Protein AF-A0A3C0YDJ5-F1 (afdb_monomer_lite)

Secondary structure (DSSP, 8-state):
-HHHHHHHHHHHHHHHHHHHHHHHHHHHHHHHHHHTS-HHHHHHHHHHHHHHHHHHHHHGGG--HHHHHHHHHHHHHHHHHHHTT-HHHHHHHHHHHHHHHHHHTTTSHHHHHHHHHHHHTT--

pLDDT: mean 85.88, std 13.9, range [39.19, 97.0]

Radius of gyration: 16.04 Å; chains: 1; bounding box: 34×30×57 Å

Foldseek 3Di:
DPPVVVVVVVVVVVVLVVVLVVLLVVLVVLVVVLVPDDPVLNVLLLVLLVVVLVVCVVVCPPPALVRLLVVLVVLQVVLVVCCVVDVSSSSSSNLNSLLSNLVSVCVDVSSVVSNVCSVVVPDD

Sequence (124 aa):
MGLWNSFVGAVTSANESAHADRLEKEFDDSTNKLFALDRTMIYEVIRLFLDKKQDILTESKNWSQDGKISVANVLRTKARQTFDLNMVEGYALWMTSAWLENGARSSNPKCYRMWKDLDETVSP

Structure (mmCIF, N/CA/C/O backbone):
data_AF-A0A3C0YDJ5-F1
#
_entry.id   AF-A0A3C0YDJ5-F1
#
loop_
_atom_site.group_PDB
_atom_site.id
_atom_site.type_symbol
_atom_site.label_atom_id
_atom_site.label_alt_id
_atom_site.label_comp_id
_atom_site.label_asym_id
_atom_site.label_entity_id
_atom_site.label_seq_id
_atom_site.pdbx_PDB_ins_code
_atom_site.Cartn_x
_atom_site.Cartn_y
_atom_site.Cartn_z
_atom_site.occupancy
_atom_site.B_iso_or_equiv
_atom_site.auth_seq_id
_atom_site.auth_comp_id
_atom_site.auth_asym_id
_atom_site.auth_atom_id
_atom_site.pdbx_PDB_model_num
ATOM 1 N N . MET A 1 1 ? -9.862 0.941 40.427 1.00 50.84 1 MET A N 1
ATOM 2 C CA . MET A 1 1 ? -9.935 0.500 39.013 1.00 50.84 1 MET A CA 1
ATOM 3 C C . MET A 1 1 ? -9.207 1.435 38.020 1.00 50.84 1 MET A C 1
ATOM 5 O O . MET A 1 1 ? -9.346 1.230 36.827 1.00 50.84 1 MET A O 1
ATOM 9 N N . GLY A 1 2 ? -8.399 2.425 38.450 1.00 52.25 2 GLY A N 1
ATOM 10 C CA . GLY A 1 2 ? -7.790 3.413 37.528 1.00 52.25 2 GLY A CA 1
ATOM 11 C C . GLY A 1 2 ? -6.391 3.086 36.978 1.00 52.25 2 GLY A C 1
ATOM 12 O O . GLY A 1 2 ? -6.047 3.525 35.887 1.00 52.25 2 GLY A O 1
ATOM 13 N N . LEU A 1 3 ? -5.585 2.292 37.692 1.00 54.28 3 LEU A N 1
ATOM 14 C CA . LEU A 1 3 ? -4.189 2.020 37.308 1.00 54.28 3 LEU A CA 1
ATOM 15 C C . LEU A 1 3 ? -4.064 1.017 36.152 1.00 54.28 3 LEU A C 1
ATOM 17 O O . LEU A 1 3 ? -3.250 1.212 35.255 1.00 54.28 3 LEU A O 1
ATOM 21 N N . TRP A 1 4 ? -4.914 -0.013 36.132 1.00 47.81 4 TRP A N 1
ATOM 22 C CA . TRP A 1 4 ? -4.939 -1.007 35.054 1.00 47.81 4 TRP A CA 1
ATOM 23 C C . TRP A 1 4 ? -5.403 -0.415 33.718 1.00 47.81 4 TRP A C 1
ATOM 25 O O . TRP A 1 4 ? -4.784 -0.684 32.695 1.00 47.81 4 TRP A O 1
ATOM 35 N N . ASN A 1 5 ? -6.411 0.465 33.724 1.00 49.78 5 ASN A N 1
ATOM 36 C CA . ASN A 1 5 ? -6.865 1.142 32.503 1.00 49.78 5 ASN A CA 1
ATOM 37 C C . ASN A 1 5 ? -5.807 2.109 31.944 1.00 49.78 5 ASN A C 1
ATOM 39 O O . ASN A 1 5 ? -5.654 2.208 30.731 1.00 49.78 5 ASN A O 1
ATOM 43 N N . SER A 1 6 ? -5.044 2.776 32.817 1.00 57.19 6 SER A N 1
ATOM 44 C CA . SER A 1 6 ? -3.942 3.661 32.414 1.00 57.19 6 SER A CA 1
ATOM 45 C C . SER A 1 6 ? -2.759 2.884 31.820 1.00 57.19 6 SER A C 1
ATOM 47 O O . SER A 1 6 ? -2.238 3.248 30.770 1.00 57.19 6 SER A O 1
ATOM 49 N N . PHE A 1 7 ? -2.380 1.755 32.430 1.00 53.56 7 PHE A N 1
ATOM 50 C CA . PHE A 1 7 ? -1.302 0.901 31.924 1.00 53.56 7 PHE A CA 1
ATOM 51 C C . PHE A 1 7 ? -1.652 0.252 30.578 1.00 53.56 7 PHE A C 1
ATOM 53 O O . PHE A 1 7 ? -0.849 0.288 29.650 1.00 53.56 7 PHE A O 1
ATOM 60 N N . VAL A 1 8 ? -2.867 -0.285 30.432 1.00 57.03 8 VAL A N 1
ATOM 61 C CA . VAL A 1 8 ? -3.332 -0.867 29.162 1.00 57.03 8 VAL A CA 1
ATOM 62 C C . VAL A 1 8 ? -3.415 0.202 28.066 1.00 57.03 8 VAL A C 1
ATOM 64 O O . VAL A 1 8 ? -2.996 -0.057 26.939 1.00 57.03 8 VAL A O 1
ATOM 67 N N . GLY A 1 9 ? -3.860 1.421 28.391 1.00 51.47 9 GLY A N 1
ATOM 68 C CA . GLY A 1 9 ? -3.836 2.565 27.468 1.00 51.47 9 GLY A CA 1
ATOM 69 C C . GLY A 1 9 ? -2.419 2.995 27.054 1.00 51.47 9 GLY A C 1
ATOM 70 O O . GLY A 1 9 ? -2.165 3.317 25.894 1.00 51.47 9 GLY A O 1
ATOM 71 N N . ALA A 1 10 ? -1.456 2.945 27.975 1.00 55.53 10 ALA A N 1
ATOM 72 C CA . ALA A 1 10 ? -0.061 3.273 27.684 1.00 55.53 10 ALA A CA 1
ATOM 73 C C . ALA A 1 10 ? 0.624 2.202 26.814 1.00 55.53 10 ALA A C 1
ATOM 75 O O . ALA A 1 10 ? 1.356 2.526 25.884 1.00 55.53 10 ALA A O 1
ATOM 76 N N . VAL A 1 11 ? 0.359 0.917 27.072 1.00 57.16 11 VAL A N 1
ATOM 77 C CA . VAL A 1 11 ? 0.918 -0.195 26.284 1.00 57.16 11 VAL A CA 1
ATOM 78 C C . VAL A 1 11 ? 0.337 -0.226 24.869 1.00 57.16 11 VAL A C 1
ATOM 80 O O . VAL A 1 11 ? 1.072 -0.440 23.907 1.00 57.16 11 VAL A O 1
ATOM 83 N N . THR A 1 12 ? -0.967 0.020 24.722 1.00 63.72 12 THR A N 1
ATOM 84 C CA . THR A 1 12 ? -1.627 0.086 23.406 1.00 63.72 12 THR A CA 1
ATOM 85 C C . THR A 1 12 ? -1.111 1.254 22.571 1.00 63.72 12 THR A C 1
ATOM 87 O O . THR A 1 12 ? -0.704 1.038 21.433 1.00 63.72 12 THR A O 1
ATOM 90 N N . SER A 1 13 ? -1.002 2.451 23.151 1.00 62.22 13 SER A N 1
ATOM 91 C CA . SER A 1 13 ? -0.448 3.620 22.450 1.00 62.22 13 SER A CA 1
ATOM 92 C C . SER A 1 13 ? 1.036 3.468 22.084 1.00 62.22 13 SER A C 1
ATOM 94 O O . SER A 1 13 ? 1.431 3.811 20.969 1.00 62.22 13 SER A O 1
ATOM 96 N N . ALA A 1 14 ? 1.863 2.888 22.961 1.00 67.56 14 ALA A N 1
ATOM 97 C CA . ALA A 1 14 ? 3.262 2.589 22.646 1.00 67.56 14 ALA A CA 1
ATOM 98 C C . ALA A 1 14 ? 3.398 1.564 21.505 1.00 67.56 14 ALA A C 1
ATOM 100 O O . ALA A 1 14 ? 4.242 1.723 20.622 1.00 67.56 14 ALA A O 1
ATOM 101 N N . ASN A 1 15 ? 2.546 0.535 21.490 1.00 75.44 15 ASN A N 1
ATOM 102 C CA . ASN A 1 15 ? 2.538 -0.477 20.436 1.00 75.44 15 ASN A CA 1
ATOM 103 C C . ASN A 1 15 ? 2.072 0.094 19.086 1.00 75.44 15 ASN A C 1
ATOM 105 O O . ASN A 1 15 ? 2.653 -0.215 18.047 1.00 75.44 15 ASN A O 1
ATOM 109 N N . GLU A 1 16 ? 1.064 0.967 19.090 1.00 72.50 16 GLU A N 1
ATOM 110 C CA . GLU A 1 16 ? 0.613 1.676 17.889 1.00 72.50 16 GLU A CA 1
ATOM 111 C C . GLU A 1 16 ? 1.685 2.624 17.340 1.00 72.50 16 GLU A C 1
ATOM 113 O O . GLU A 1 16 ? 1.889 2.671 16.126 1.00 72.50 16 GLU A O 1
ATOM 118 N N . SER A 1 17 ? 2.414 3.328 18.212 1.00 77.88 17 SER A N 1
ATOM 119 C CA . SER A 1 17 ? 3.538 4.180 17.805 1.00 77.88 17 SER A CA 1
ATOM 120 C C . SER A 1 17 ? 4.665 3.363 17.173 1.00 77.88 17 SER A C 1
ATOM 122 O O . SER A 1 17 ? 5.095 3.674 16.066 1.00 77.88 17 SER A O 1
ATOM 1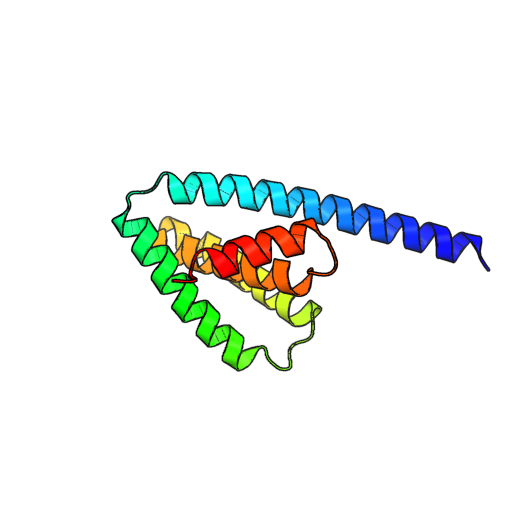24 N N . ALA A 1 18 ? 5.096 2.278 17.821 1.00 83.25 18 ALA A N 1
ATOM 125 C CA . ALA A 1 18 ? 6.145 1.409 17.287 1.00 83.25 18 ALA A CA 1
ATOM 126 C C . ALA A 1 18 ? 5.734 0.743 15.961 1.00 83.25 18 ALA A C 1
ATOM 128 O O . ALA A 1 18 ? 6.566 0.498 15.085 1.00 83.25 18 ALA A O 1
ATOM 129 N N . HIS A 1 19 ? 4.445 0.438 15.786 1.00 84.12 19 HIS A N 1
ATOM 130 C CA . HIS A 1 19 ? 3.924 -0.049 14.510 1.00 84.12 19 HIS A CA 1
ATOM 131 C C . HIS A 1 19 ? 3.985 1.023 13.422 1.00 84.12 19 HIS A C 1
ATOM 133 O O . HIS A 1 19 ? 4.463 0.738 12.326 1.00 84.12 19 HIS A O 1
ATOM 139 N N . ALA A 1 20 ? 3.565 2.249 13.731 1.00 82.94 20 ALA A N 1
ATOM 140 C CA . ALA A 1 20 ? 3.636 3.369 12.800 1.00 82.94 20 ALA A CA 1
ATOM 141 C C . ALA A 1 20 ? 5.080 3.689 12.377 1.00 82.94 20 ALA A C 1
ATOM 143 O O . ALA A 1 20 ? 5.310 3.951 11.201 1.00 82.94 20 ALA A O 1
ATOM 144 N N . ASP A 1 21 ? 6.052 3.590 13.288 1.00 86.75 21 ASP A N 1
ATOM 145 C CA . ASP A 1 21 ? 7.478 3.778 12.978 1.00 86.75 21 ASP A CA 1
ATOM 146 C C . ASP A 1 21 ? 8.000 2.729 11.985 1.00 86.75 21 ASP A C 1
ATOM 148 O O . ASP A 1 21 ? 8.763 3.041 11.069 1.00 86.75 21 ASP A O 1
ATOM 152 N N . ARG A 1 22 ? 7.573 1.468 12.141 1.00 88.12 22 ARG A N 1
ATOM 153 C CA . ARG A 1 22 ? 7.926 0.399 11.196 1.00 88.12 22 ARG A CA 1
ATOM 154 C C . ARG A 1 22 ? 7.296 0.630 9.827 1.00 88.12 22 ARG A C 1
ATOM 156 O O . ARG A 1 22 ? 7.991 0.486 8.826 1.00 88.12 22 ARG A O 1
ATOM 163 N N . LEU A 1 23 ? 6.017 1.009 9.790 1.00 86.94 23 LEU A N 1
ATOM 164 C CA . LEU A 1 23 ? 5.321 1.334 8.543 1.00 86.94 23 LEU A CA 1
ATOM 165 C C . LEU A 1 23 ? 5.978 2.513 7.818 1.00 86.94 23 LEU A C 1
ATOM 167 O O . LEU A 1 23 ? 6.162 2.437 6.610 1.00 86.94 23 LEU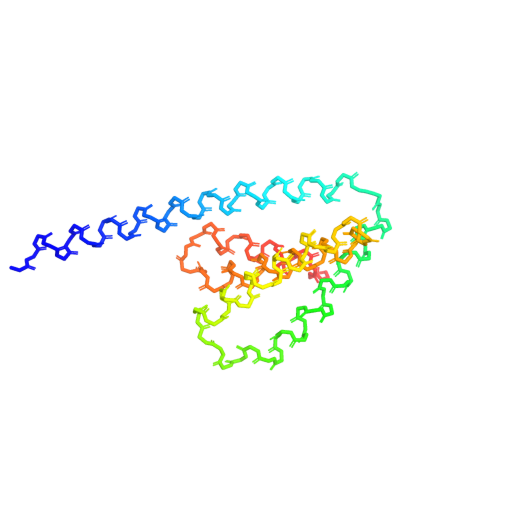 A O 1
ATOM 171 N N . GLU A 1 24 ? 6.369 3.559 8.548 1.00 89.31 24 GLU A N 1
ATOM 172 C CA . GLU A 1 24 ? 7.072 4.725 8.001 1.00 89.31 24 GLU A CA 1
ATOM 173 C C . GLU A 1 24 ? 8.399 4.328 7.357 1.00 89.31 24 GLU A C 1
ATOM 175 O O . GLU A 1 24 ? 8.643 4.649 6.198 1.00 89.31 24 GLU A O 1
ATOM 180 N N . LYS A 1 25 ? 9.213 3.532 8.054 1.00 90.31 25 LYS A N 1
ATOM 181 C CA . LYS A 1 25 ? 10.472 3.043 7.492 1.00 90.31 25 LYS A CA 1
ATOM 182 C C . LYS A 1 25 ? 10.262 2.200 6.229 1.00 90.31 25 LYS A C 1
ATOM 184 O O . LYS A 1 25 ? 10.963 2.386 5.240 1.00 90.31 25 LYS A O 1
ATOM 189 N N . GLU A 1 26 ? 9.308 1.267 6.251 1.00 87.88 26 GLU A N 1
ATOM 190 C CA . GLU A 1 26 ? 8.998 0.435 5.081 1.00 87.88 26 GLU A CA 1
ATOM 191 C C . GLU A 1 26 ? 8.473 1.265 3.904 1.00 87.88 26 GLU A C 1
ATOM 193 O O . GLU A 1 26 ? 8.772 0.955 2.746 1.00 87.88 26 GLU A O 1
ATOM 198 N N . PHE A 1 27 ? 7.697 2.309 4.197 1.00 88.75 27 PHE A N 1
ATOM 199 C CA . PHE A 1 27 ? 7.183 3.252 3.216 1.00 88.75 27 PHE A CA 1
ATOM 200 C C . PHE A 1 27 ? 8.312 4.037 2.549 1.00 88.75 27 PHE A C 1
ATOM 202 O O . PHE A 1 27 ? 8.414 4.019 1.321 1.00 88.75 27 PHE A O 1
ATOM 209 N N . ASP A 1 28 ? 9.199 4.644 3.334 1.00 87.69 28 ASP A N 1
ATOM 210 C CA . ASP A 1 28 ? 10.337 5.410 2.825 1.00 87.69 28 ASP A CA 1
ATOM 211 C C . ASP A 1 28 ? 11.287 4.514 2.011 1.00 87.69 28 ASP A C 1
ATOM 213 O O . ASP A 1 28 ? 11.674 4.850 0.892 1.00 87.69 28 ASP A O 1
ATOM 217 N N . ASP A 1 29 ? 11.615 3.319 2.513 1.00 89.56 29 ASP A N 1
ATOM 218 C CA . ASP A 1 29 ? 12.495 2.377 1.810 1.00 89.56 29 ASP A CA 1
ATOM 219 C C . ASP A 1 29 ? 11.910 1.939 0.456 1.00 89.56 29 ASP A C 1
ATOM 221 O O . ASP A 1 29 ? 12.638 1.770 -0.527 1.00 89.56 29 ASP A O 1
ATOM 225 N N . SER A 1 30 ? 10.597 1.722 0.393 1.00 86.31 30 SER A N 1
ATOM 226 C CA . SER A 1 30 ? 9.929 1.224 -0.813 1.00 86.31 30 SER A CA 1
ATOM 227 C C . SER A 1 30 ? 9.676 2.331 -1.834 1.00 86.31 30 SER A C 1
ATOM 229 O O . SER A 1 30 ? 9.868 2.099 -3.028 1.00 86.31 30 SER A O 1
ATOM 231 N N . THR A 1 31 ? 9.306 3.534 -1.384 1.00 85.75 31 THR A N 1
ATOM 232 C CA . THR A 1 31 ? 9.137 4.705 -2.258 1.00 85.75 31 THR A CA 1
ATOM 233 C C . THR A 1 31 ? 10.470 5.140 -2.856 1.00 85.75 31 THR A C 1
ATOM 235 O O . THR A 1 31 ? 10.545 5.349 -4.064 1.00 85.75 31 THR A O 1
ATOM 238 N N . ASN A 1 32 ? 11.555 5.156 -2.074 1.00 88.81 32 ASN A N 1
ATOM 239 C CA . ASN A 1 32 ? 12.897 5.441 -2.591 1.00 88.81 32 ASN A CA 1
ATOM 240 C C . ASN A 1 32 ? 13.316 4.462 -3.698 1.00 88.81 32 ASN A C 1
ATOM 242 O O . ASN A 1 32 ? 13.862 4.875 -4.720 1.00 88.81 32 ASN A O 1
ATOM 246 N N . LYS A 1 33 ? 13.029 3.164 -3.531 1.00 89.38 33 LYS A N 1
ATOM 247 C CA . LYS A 1 33 ? 13.302 2.156 -4.570 1.00 89.38 33 LYS A CA 1
ATOM 248 C C . LYS A 1 33 ? 12.425 2.345 -5.807 1.00 89.38 33 LYS A C 1
ATOM 250 O O . LYS A 1 33 ? 12.923 2.195 -6.916 1.00 89.38 33 LYS A O 1
ATOM 255 N N . LEU A 1 34 ? 11.150 2.693 -5.625 1.00 86.94 34 LEU A N 1
ATOM 256 C CA . LEU A 1 34 ? 10.231 2.984 -6.727 1.00 86.94 34 LEU A CA 1
ATOM 257 C C . LEU A 1 34 ? 10.705 4.193 -7.546 1.00 86.94 34 LEU A C 1
ATOM 259 O O . LEU A 1 34 ? 10.769 4.116 -8.768 1.00 86.94 34 LEU A O 1
ATOM 263 N N . PHE A 1 35 ? 11.086 5.291 -6.891 1.00 83.69 35 PHE A N 1
ATOM 264 C CA . PHE A 1 35 ? 11.558 6.500 -7.573 1.00 83.69 35 PHE A CA 1
ATOM 265 C C . PHE A 1 35 ? 12.954 6.358 -8.195 1.00 83.69 35 PHE A C 1
ATOM 267 O O . PHE A 1 35 ? 13.357 7.212 -8.984 1.00 83.69 35 PHE A O 1
ATOM 274 N N . ALA A 1 36 ? 13.674 5.278 -7.886 1.00 90.25 36 ALA A N 1
ATOM 275 C CA . ALA A 1 36 ? 14.907 4.904 -8.571 1.00 90.25 36 ALA A CA 1
ATOM 276 C C . ALA A 1 36 ? 14.666 4.130 -9.885 1.00 90.25 36 ALA A C 1
ATOM 278 O O . ALA A 1 36 ? 15.624 3.881 -10.619 1.00 90.25 36 ALA A O 1
ATOM 279 N N . LEU A 1 37 ? 13.422 3.734 -10.185 1.00 87.62 37 LEU A N 1
ATOM 280 C CA . LEU A 1 37 ? 13.072 3.093 -11.453 1.00 87.62 37 LEU A CA 1
ATOM 281 C C . LEU A 1 37 ? 13.069 4.091 -12.618 1.00 87.62 37 LEU A C 1
ATOM 283 O O . LEU A 1 37 ? 13.100 5.311 -12.441 1.00 87.62 37 LEU A O 1
ATOM 287 N N . ASP A 1 38 ? 13.002 3.563 -13.841 1.00 93.50 38 ASP A N 1
ATOM 288 C CA . ASP A 1 38 ? 12.791 4.400 -15.016 1.00 93.50 38 ASP A CA 1
ATOM 289 C C . ASP A 1 38 ? 11.416 5.096 -14.955 1.00 93.50 38 ASP A C 1
ATOM 291 O O . ASP A 1 38 ? 10.446 4.583 -14.389 1.00 93.50 38 ASP A O 1
ATOM 295 N N . ARG A 1 39 ? 11.320 6.277 -15.574 1.00 89.50 39 ARG A N 1
ATOM 296 C CA . ARG A 1 39 ? 10.092 7.082 -15.543 1.00 89.50 39 ARG A CA 1
ATOM 297 C C . ARG A 1 39 ? 8.887 6.340 -16.114 1.00 89.50 39 ARG A C 1
ATOM 299 O O . ARG A 1 39 ? 7.798 6.491 -15.578 1.00 89.50 39 ARG A O 1
ATOM 306 N N . THR A 1 40 ? 9.067 5.555 -17.171 1.00 92.88 40 THR A N 1
ATOM 307 C CA . THR A 1 40 ? 7.988 4.797 -17.818 1.00 92.88 40 THR A CA 1
ATOM 308 C C . THR A 1 40 ? 7.387 3.791 -16.846 1.00 92.88 40 THR A C 1
ATOM 310 O O . THR A 1 40 ? 6.170 3.746 -16.685 1.00 92.88 40 THR A O 1
ATOM 313 N N . MET A 1 41 ? 8.229 3.039 -16.133 1.00 92.62 41 MET A N 1
ATOM 314 C CA . MET A 1 41 ? 7.773 2.126 -15.089 1.00 92.62 41 MET A CA 1
ATOM 315 C C . MET A 1 41 ? 7.077 2.859 -13.947 1.00 92.62 41 MET A C 1
ATOM 317 O O . MET A 1 41 ? 6.030 2.399 -13.503 1.00 92.62 41 MET A O 1
ATOM 321 N N . ILE A 1 42 ? 7.599 4.006 -13.501 1.00 91.38 42 ILE A N 1
ATOM 322 C CA . ILE A 1 42 ? 6.944 4.818 -12.463 1.00 91.38 42 ILE A CA 1
ATOM 323 C C . ILE A 1 42 ? 5.538 5.243 -12.916 1.00 91.38 42 ILE A C 1
ATOM 325 O O . ILE A 1 42 ? 4.584 5.094 -12.152 1.00 91.38 42 ILE A O 1
ATOM 329 N N . TYR A 1 43 ? 5.384 5.719 -14.156 1.00 91.44 43 TYR A N 1
ATOM 330 C CA . TYR A 1 43 ? 4.076 6.096 -14.700 1.00 91.44 43 TYR A CA 1
ATOM 331 C C . TYR A 1 43 ? 3.099 4.918 -14.730 1.00 91.44 43 TYR A C 1
ATOM 333 O O . TYR A 1 43 ? 1.954 5.070 -14.305 1.00 91.44 43 TYR A O 1
ATOM 341 N N . GLU A 1 44 ? 3.540 3.740 -15.173 1.00 94.88 44 GLU A N 1
ATOM 342 C CA . GLU A 1 44 ? 2.681 2.552 -15.186 1.00 94.88 44 GLU A CA 1
ATOM 343 C C . GLU A 1 44 ? 2.315 2.076 -13.775 1.00 94.88 44 GLU A C 1
ATOM 345 O O . GLU A 1 44 ? 1.169 1.693 -13.541 1.00 94.88 44 GLU A O 1
ATOM 350 N N . VAL A 1 45 ? 3.240 2.157 -12.810 1.00 94.50 45 VAL A N 1
ATOM 351 C CA . VAL A 1 45 ? 2.946 1.863 -11.398 1.00 94.50 45 VAL A CA 1
ATOM 352 C C . VAL A 1 45 ? 1.851 2.792 -10.882 1.00 94.50 45 VAL A C 1
ATOM 354 O O . VAL A 1 45 ? 0.877 2.318 -10.299 1.00 94.50 45 VAL A O 1
ATOM 357 N N . ILE A 1 46 ? 1.986 4.102 -11.113 1.00 92.19 46 ILE A N 1
ATOM 358 C CA . ILE A 1 46 ? 1.015 5.104 -10.660 1.00 92.19 46 ILE A CA 1
ATOM 359 C C . ILE A 1 46 ? -0.348 4.876 -11.324 1.00 92.19 46 ILE A C 1
ATOM 361 O O . ILE A 1 46 ? -1.373 4.911 -10.642 1.00 92.19 46 ILE A O 1
ATOM 365 N N . ARG A 1 47 ? -0.373 4.587 -12.632 1.00 94.12 47 ARG A N 1
ATOM 366 C CA . ARG A 1 47 ? -1.609 4.285 -13.365 1.00 94.12 47 ARG A CA 1
ATOM 367 C C . ARG A 1 47 ? -2.325 3.067 -12.776 1.00 94.12 47 ARG A C 1
ATOM 369 O O . ARG A 1 47 ? -3.502 3.154 -12.445 1.00 94.12 47 ARG A O 1
ATOM 376 N N . LEU A 1 48 ? -1.613 1.956 -12.578 1.00 95.50 48 LEU A N 1
ATOM 377 C CA . LEU A 1 48 ? -2.192 0.742 -11.992 1.00 95.50 48 LEU A CA 1
ATOM 378 C C . LEU A 1 48 ? -2.610 0.936 -10.530 1.00 95.50 48 LEU A C 1
ATOM 380 O O . LEU A 1 48 ? -3.610 0.366 -10.096 1.00 95.50 48 LEU A O 1
ATOM 384 N N . PHE A 1 49 ? -1.865 1.732 -9.762 1.00 95.00 49 PHE A N 1
ATOM 385 C CA . PHE A 1 49 ? -2.247 2.105 -8.404 1.00 95.00 49 PHE A CA 1
ATOM 386 C C . PHE A 1 49 ? -3.591 2.844 -8.390 1.00 95.00 49 PHE A C 1
ATOM 388 O O . PHE A 1 49 ? -4.451 2.505 -7.576 1.00 95.00 49 PHE A O 1
ATOM 395 N N . LEU A 1 50 ? -3.788 3.809 -9.295 1.00 93.06 50 LEU A N 1
ATOM 396 C CA . LEU A 1 50 ? -5.038 4.559 -9.420 1.00 93.06 50 LEU A CA 1
ATOM 397 C C . LEU A 1 50 ? -6.225 3.671 -9.778 1.00 93.06 50 LEU A C 1
ATOM 399 O O . LEU A 1 50 ? -7.265 3.774 -9.126 1.00 93.06 50 LEU A O 1
ATOM 403 N N . ASP A 1 51 ? -6.052 2.774 -10.749 1.00 94.38 51 ASP A N 1
ATOM 404 C CA . ASP A 1 51 ? -7.094 1.827 -11.155 1.00 94.38 51 ASP A CA 1
ATOM 405 C C . ASP A 1 51 ? -7.542 0.980 -9.946 1.00 94.38 51 ASP A C 1
ATOM 407 O O . ASP A 1 51 ? -8.715 0.965 -9.570 1.00 94.38 51 ASP A O 1
ATOM 411 N N . LYS A 1 52 ? -6.586 0.375 -9.227 1.00 94.94 52 LYS A N 1
ATOM 412 C CA . LYS A 1 52 ? -6.877 -0.444 -8.035 1.00 94.94 52 LYS A CA 1
ATOM 413 C C . LYS A 1 52 ? -7.462 0.364 -6.881 1.00 94.94 52 LYS A C 1
ATOM 415 O O . LYS A 1 52 ? -8.315 -0.131 -6.144 1.00 94.94 52 LYS A O 1
ATOM 420 N N . LYS A 1 53 ? -6.989 1.597 -6.681 1.00 94.00 53 LYS A N 1
ATOM 421 C CA . LYS A 1 53 ? -7.529 2.513 -5.670 1.00 94.00 53 LYS A CA 1
ATOM 422 C C . LYS A 1 53 ? -9.006 2.784 -5.953 1.00 94.00 53 LYS A C 1
ATOM 424 O O . LYS A 1 53 ? -9.811 2.734 -5.025 1.00 94.00 53 LYS A O 1
ATOM 429 N N . GLN A 1 54 ? -9.367 3.023 -7.212 1.00 92.38 54 GLN A N 1
ATOM 430 C CA . GLN A 1 54 ? -10.747 3.268 -7.619 1.00 92.38 54 GLN A CA 1
ATOM 431 C C . GLN A 1 54 ? -11.648 2.040 -7.403 1.00 92.38 54 GLN A C 1
ATOM 433 O O . GLN A 1 54 ? -12.763 2.182 -6.883 1.00 92.38 54 GLN A O 1
ATOM 438 N N . ASP A 1 55 ? -11.153 0.842 -7.719 1.00 92.19 55 ASP A N 1
ATOM 439 C CA . ASP A 1 55 ? -11.860 -0.416 -7.451 1.00 92.19 55 ASP A CA 1
ATOM 440 C C . ASP A 1 55 ? -12.140 -0.573 -5.947 1.00 92.19 55 ASP A C 1
ATOM 442 O O . ASP A 1 55 ? -13.286 -0.735 -5.518 1.00 92.19 55 ASP A O 1
ATOM 446 N N . ILE A 1 56 ? -11.111 -0.392 -5.110 1.00 93.56 56 ILE A N 1
ATOM 447 C CA . ILE A 1 56 ? -11.244 -0.494 -3.651 1.00 93.56 56 ILE A CA 1
ATOM 448 C C . ILE A 1 56 ? -12.164 0.587 -3.083 1.00 93.56 56 ILE A C 1
ATOM 450 O O . ILE A 1 56 ? -12.933 0.306 -2.165 1.00 93.56 56 ILE A O 1
ATOM 454 N N . LEU A 1 57 ? -12.125 1.825 -3.579 1.00 90.81 57 LEU A N 1
ATOM 455 C CA . LEU A 1 57 ? -13.026 2.892 -3.119 1.00 90.81 57 LEU A CA 1
ATOM 456 C C . LEU A 1 57 ? -14.500 2.541 -3.345 1.00 90.81 57 LEU A C 1
ATOM 458 O O . LEU A 1 57 ? -15.362 2.929 -2.551 1.00 90.81 57 LEU A O 1
ATOM 462 N N . THR A 1 58 ? -14.790 1.791 -4.406 1.00 87.44 58 THR A N 1
ATOM 463 C CA . THR A 1 58 ? -16.146 1.338 -4.718 1.00 87.44 58 THR A CA 1
ATOM 464 C C . THR A 1 58 ? -16.617 0.282 -3.715 1.00 87.44 58 THR A C 1
ATOM 466 O O . THR A 1 58 ? -17.746 0.365 -3.227 1.00 87.44 58 THR A O 1
ATOM 469 N N . GLU A 1 59 ? -15.743 -0.653 -3.339 1.00 87.69 59 GLU A N 1
ATOM 470 C CA . GLU A 1 59 ? -16.068 -1.767 -2.437 1.00 87.69 59 GLU A CA 1
ATOM 471 C C . GLU A 1 59 ? -15.996 -1.401 -0.944 1.00 87.69 59 GLU A C 1
ATOM 473 O O . GLU A 1 59 ? -16.769 -1.904 -0.125 1.00 87.69 59 GLU A O 1
ATOM 478 N N . SER A 1 60 ? -15.086 -0.500 -0.572 1.00 89.12 60 SER A N 1
ATOM 479 C CA . SER A 1 60 ? -14.673 -0.287 0.821 1.00 89.12 60 SER A CA 1
ATOM 480 C C . SER A 1 60 ? -15.542 0.670 1.636 1.00 89.12 60 SER A C 1
ATOM 482 O O . SER A 1 60 ? -15.253 0.902 2.815 1.00 89.12 60 SER A O 1
ATOM 484 N N . LYS A 1 61 ? -16.628 1.202 1.056 1.00 85.88 61 LYS A N 1
ATOM 485 C CA . LYS A 1 61 ? -17.522 2.183 1.707 1.00 85.88 61 LYS A CA 1
ATOM 486 C C . LYS A 1 61 ? -18.076 1.707 3.052 1.00 85.88 61 LYS A C 1
ATOM 488 O O . LYS A 1 61 ? -18.225 2.514 3.961 1.00 85.88 61 LYS A O 1
ATOM 493 N N . ASN A 1 62 ? -18.329 0.405 3.181 1.00 88.94 62 ASN A N 1
ATOM 494 C CA . ASN A 1 62 ? -18.905 -0.205 4.383 1.00 88.94 62 ASN A CA 1
ATOM 495 C C . ASN A 1 62 ? -17.907 -1.085 5.150 1.00 88.94 62 ASN A C 1
ATOM 497 O O . ASN A 1 62 ? -18.303 -1.836 6.040 1.00 88.94 62 ASN A O 1
ATOM 501 N N . TRP A 1 63 ? -16.619 -1.050 4.796 1.00 93.88 63 TRP A N 1
ATOM 502 C CA . TRP A 1 63 ? -15.613 -1.856 5.485 1.00 93.88 63 TRP A CA 1
ATOM 503 C C . TRP A 1 63 ? -15.219 -1.208 6.811 1.00 93.88 63 TRP A C 1
ATOM 505 O O . TRP A 1 63 ? -14.966 -0.001 6.878 1.00 93.88 63 TRP A O 1
ATOM 515 N N . SER A 1 64 ? -15.095 -2.028 7.856 1.00 95.19 64 SER A N 1
ATOM 516 C CA . SER A 1 64 ? -14.471 -1.616 9.114 1.00 95.19 64 SER A CA 1
ATOM 517 C C . SER A 1 64 ? -12.985 -1.289 8.913 1.00 95.19 64 SER A C 1
ATOM 519 O O . SER A 1 64 ? -12.376 -1.685 7.914 1.00 95.19 64 SER A O 1
ATOM 521 N N . GLN A 1 65 ? -12.376 -0.586 9.874 1.00 92.75 65 GLN A N 1
ATOM 522 C CA . GLN A 1 65 ? -10.929 -0.333 9.862 1.00 92.75 65 GLN A CA 1
ATOM 523 C C . GLN A 1 65 ? -10.129 -1.644 9.821 1.00 92.75 65 GLN A C 1
ATOM 525 O O . GLN A 1 65 ? -9.252 -1.793 8.971 1.00 92.75 65 GLN A O 1
ATOM 530 N N . ASP A 1 66 ? -10.495 -2.628 10.645 1.00 93.56 66 ASP A N 1
ATOM 531 C CA . ASP A 1 66 ? -9.849 -3.947 10.650 1.00 93.56 66 ASP A CA 1
ATOM 532 C C . ASP A 1 66 ? -10.022 -4.691 9.321 1.00 93.56 66 ASP A C 1
ATOM 534 O O . ASP A 1 66 ? -9.090 -5.339 8.844 1.00 93.56 66 ASP A O 1
ATOM 538 N N . GLY A 1 67 ? -11.188 -4.557 8.679 1.00 95.12 67 GLY A N 1
ATOM 539 C CA . GLY A 1 67 ? -11.437 -5.110 7.348 1.00 95.12 67 GLY A CA 1
ATOM 540 C C . GLY A 1 67 ? -10.499 -4.515 6.298 1.00 95.12 67 GLY A C 1
ATOM 541 O O . GLY A 1 67 ? -9.873 -5.253 5.536 1.00 95.12 67 GLY A O 1
ATOM 542 N N . LYS A 1 68 ? -10.318 -3.189 6.310 1.00 95.38 68 LYS A N 1
ATOM 543 C CA . LYS A 1 68 ? -9.367 -2.491 5.427 1.00 95.38 68 LYS A CA 1
ATOM 544 C C . LYS A 1 68 ? -7.926 -2.951 5.666 1.00 95.38 68 LYS A C 1
ATOM 546 O O . LYS A 1 68 ? -7.214 -3.232 4.706 1.00 95.38 68 LYS A O 1
ATOM 551 N N . ILE A 1 69 ? -7.512 -3.100 6.927 1.00 94.69 69 ILE A N 1
ATOM 552 C CA . ILE A 1 69 ? -6.175 -3.602 7.292 1.00 94.69 69 ILE A CA 1
ATOM 553 C C . ILE A 1 69 ? -5.984 -5.054 6.826 1.00 94.69 69 ILE A C 1
ATOM 555 O O . ILE A 1 69 ? -4.926 -5.407 6.305 1.00 94.69 69 ILE A O 1
ATOM 559 N N . SER A 1 70 ? -7.004 -5.904 6.970 1.00 95.94 70 SER A N 1
ATOM 560 C CA . SER A 1 70 ? -6.962 -7.292 6.498 1.00 95.94 70 SER A CA 1
ATOM 561 C C . SER A 1 70 ? -6.754 -7.366 4.983 1.00 95.94 70 SER A C 1
ATOM 563 O O . SER A 1 70 ? -5.832 -8.036 4.512 1.00 95.94 70 SER A O 1
ATOM 565 N N . VAL A 1 71 ? -7.534 -6.598 4.217 1.00 96.44 71 VAL A N 1
ATOM 566 C CA . VAL A 1 71 ? -7.387 -6.517 2.757 1.00 96.44 71 VAL A CA 1
ATOM 567 C C . VAL A 1 71 ? -6.023 -5.946 2.367 1.00 96.44 71 VAL A C 1
ATOM 569 O O . VAL A 1 71 ? -5.371 -6.493 1.477 1.00 96.44 71 VAL A O 1
ATOM 572 N N . ALA A 1 72 ? -5.531 -4.919 3.065 1.00 96.00 72 ALA A N 1
ATOM 573 C CA . ALA A 1 72 ? -4.188 -4.392 2.842 1.00 96.00 72 ALA A CA 1
ATOM 574 C C . ALA A 1 72 ? -3.111 -5.479 3.023 1.00 96.00 72 ALA A C 1
ATOM 576 O O . ALA A 1 72 ? -2.239 -5.635 2.171 1.00 96.00 72 ALA A O 1
ATOM 577 N N . ASN A 1 73 ? -3.198 -6.315 4.058 1.00 95.62 73 ASN A N 1
ATOM 578 C CA . ASN A 1 73 ? -2.250 -7.417 4.255 1.00 95.62 73 ASN A CA 1
ATOM 579 C C . ASN A 1 73 ? -2.304 -8.470 3.135 1.00 95.62 73 ASN A C 1
ATOM 581 O O . ASN A 1 73 ? -1.260 -8.989 2.717 1.00 95.62 73 ASN A O 1
ATOM 585 N N . VAL A 1 74 ? -3.497 -8.760 2.608 1.00 97.00 74 VAL A N 1
ATOM 586 C CA . VAL A 1 74 ? -3.659 -9.636 1.437 1.00 97.00 74 VAL A CA 1
ATOM 587 C C . VAL A 1 74 ? -2.983 -9.019 0.213 1.00 97.00 74 VAL A C 1
ATOM 589 O O . VAL A 1 74 ? -2.197 -9.693 -0.453 1.00 97.00 74 VAL A O 1
ATOM 592 N N . LEU A 1 75 ? -3.227 -7.735 -0.061 1.00 97.00 75 LEU A N 1
ATOM 593 C CA . LEU A 1 75 ? -2.601 -7.012 -1.173 1.00 97.00 75 LEU A CA 1
ATOM 594 C C . LEU A 1 75 ? -1.078 -6.967 -1.038 1.00 97.00 75 LEU A C 1
ATOM 596 O O . LEU A 1 75 ? -0.377 -7.227 -2.009 1.00 97.00 75 LEU A O 1
ATOM 600 N N . ARG A 1 76 ? -0.553 -6.738 0.169 1.00 95.19 76 ARG A N 1
ATOM 601 C CA . ARG A 1 76 ? 0.889 -6.748 0.449 1.00 95.19 76 ARG A CA 1
ATOM 602 C C . ARG A 1 76 ? 1.524 -8.114 0.197 1.00 95.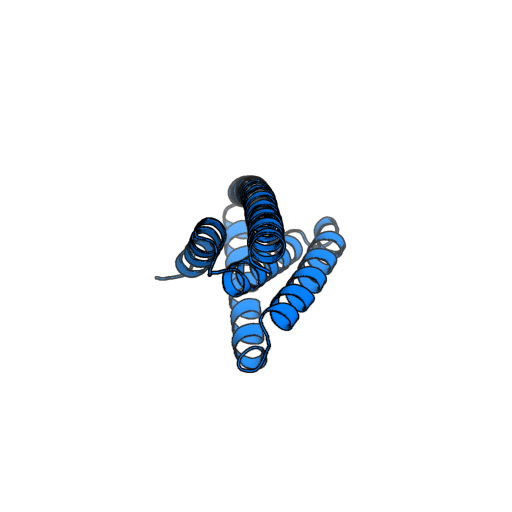19 76 ARG A C 1
ATOM 604 O O . ARG A 1 76 ? 2.644 -8.199 -0.302 1.00 95.19 76 ARG A O 1
ATOM 611 N N . THR A 1 77 ? 0.814 -9.192 0.519 1.00 96.50 77 THR A N 1
ATOM 612 C CA . THR A 1 77 ? 1.272 -10.557 0.227 1.00 96.50 77 THR A CA 1
ATOM 613 C C . THR A 1 77 ? 1.288 -10.813 -1.278 1.00 96.50 77 THR A C 1
ATOM 615 O O . THR A 1 77 ? 2.295 -11.284 -1.805 1.00 96.50 77 THR A O 1
ATOM 618 N N . LYS A 1 78 ? 0.219 -10.422 -1.984 1.00 96.69 78 LYS A N 1
ATOM 619 C CA . LYS A 1 78 ? 0.148 -10.507 -3.449 1.00 96.69 78 LYS A CA 1
ATOM 620 C C . LYS A 1 78 ? 1.234 -9.673 -4.126 1.00 96.69 78 LYS A C 1
ATOM 622 O O . LYS A 1 78 ? 1.834 -10.147 -5.083 1.00 96.69 78 LYS A O 1
ATOM 627 N N . ALA A 1 79 ? 1.531 -8.482 -3.607 1.00 96.44 79 ALA A N 1
ATOM 628 C CA . ALA A 1 79 ? 2.601 -7.623 -4.103 1.00 96.44 79 ALA A CA 1
ATOM 629 C C . ALA A 1 79 ? 3.943 -8.364 -4.109 1.00 96.44 79 ALA A C 1
ATOM 631 O O . AL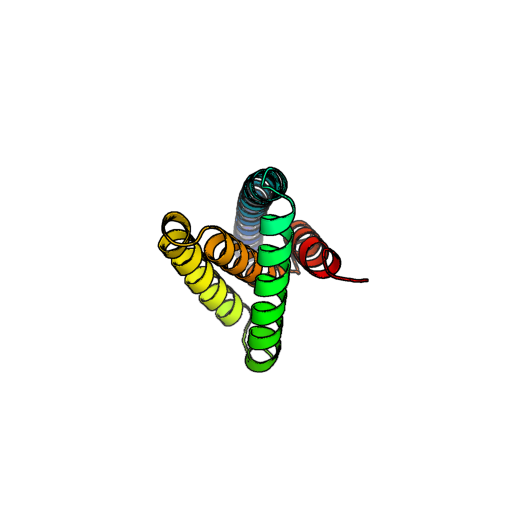A A 1 79 ? 4.591 -8.441 -5.147 1.00 96.44 79 ALA A O 1
ATOM 632 N N . ARG A 1 80 ? 4.313 -8.994 -2.984 1.00 94.31 80 ARG A N 1
ATOM 633 C CA . ARG A 1 80 ? 5.554 -9.781 -2.858 1.00 94.31 80 ARG A CA 1
ATOM 634 C C . ARG A 1 80 ? 5.592 -10.970 -3.814 1.00 94.31 80 ARG A C 1
ATOM 636 O O . ARG A 1 80 ? 6.611 -11.203 -4.442 1.00 94.31 80 ARG A O 1
ATOM 643 N N . GLN A 1 81 ? 4.483 -11.697 -3.937 1.00 96.31 81 GLN A N 1
ATOM 644 C CA . GLN A 1 81 ? 4.380 -12.849 -4.842 1.00 96.31 81 GLN A CA 1
ATOM 645 C C . GLN A 1 81 ? 4.451 -12.451 -6.320 1.00 96.31 81 GLN A C 1
ATOM 647 O O . GLN A 1 81 ? 4.905 -13.232 -7.149 1.00 96.31 81 GLN A O 1
ATOM 652 N N . THR A 1 82 ? 3.981 -11.249 -6.648 1.00 96.12 82 THR A N 1
ATOM 653 C CA . THR A 1 82 ? 3.925 -10.754 -8.027 1.00 96.12 82 THR A CA 1
ATOM 654 C C . THR A 1 82 ? 5.228 -10.082 -8.444 1.00 96.12 82 THR A C 1
ATOM 656 O O . THR A 1 82 ? 5.544 -10.073 -9.628 1.00 96.12 82 THR A O 1
ATOM 659 N N . PHE A 1 83 ? 5.993 -9.547 -7.491 1.00 92.31 83 PHE A N 1
ATOM 660 C CA . PHE A 1 83 ? 7.128 -8.663 -7.748 1.00 92.31 83 PHE A CA 1
ATOM 661 C C . PHE A 1 83 ? 8.167 -9.250 -8.712 1.00 92.31 83 PHE A C 1
ATOM 663 O O . PHE A 1 83 ? 8.571 -8.571 -9.652 1.00 92.31 83 PHE A O 1
ATOM 670 N N . ASP A 1 84 ? 8.537 -10.519 -8.525 1.00 90.50 84 ASP A N 1
ATOM 671 C CA . ASP A 1 84 ? 9.558 -11.183 -9.348 1.00 90.50 84 ASP A CA 1
ATOM 672 C C . ASP A 1 84 ? 9.097 -11.439 -10.794 1.00 90.50 84 ASP A C 1
ATOM 674 O O . ASP A 1 84 ? 9.919 -11.571 -11.697 1.00 90.50 84 ASP A O 1
ATOM 678 N N . LEU A 1 85 ? 7.781 -11.507 -11.027 1.00 94.44 85 LEU A N 1
ATOM 679 C CA . LEU A 1 85 ? 7.186 -11.757 -12.345 1.00 94.44 85 LEU A CA 1
ATOM 680 C C . LEU A 1 85 ? 6.765 -10.462 -13.046 1.00 94.44 85 LEU A C 1
ATOM 682 O O . LEU A 1 85 ? 6.840 -10.352 -14.268 1.00 94.44 85 LEU A O 1
ATOM 686 N N . ASN A 1 86 ? 6.281 -9.494 -12.274 1.00 95.88 86 ASN A N 1
ATOM 687 C CA . ASN A 1 86 ? 5.822 -8.201 -12.743 1.00 95.88 86 ASN A CA 1
ATOM 688 C C . ASN A 1 86 ? 6.045 -7.155 -11.644 1.00 95.88 86 ASN A C 1
ATOM 690 O O . ASN A 1 86 ? 5.189 -6.919 -10.788 1.00 95.88 86 ASN A O 1
ATOM 694 N N . MET A 1 87 ? 7.207 -6.505 -11.699 1.00 94.12 87 MET A N 1
ATOM 695 C CA . MET A 1 87 ? 7.604 -5.487 -10.727 1.00 94.12 87 MET A CA 1
ATOM 696 C C . MET A 1 87 ? 6.642 -4.290 -10.700 1.00 94.12 87 MET A C 1
ATOM 698 O O . MET A 1 87 ? 6.363 -3.764 -9.626 1.00 94.12 87 MET A O 1
ATOM 702 N N . VAL A 1 88 ? 6.095 -3.884 -11.853 1.00 95.69 88 VAL A N 1
ATOM 703 C CA . VAL A 1 88 ? 5.154 -2.755 -11.951 1.00 95.69 88 VAL A CA 1
ATOM 704 C C . VAL A 1 88 ? 3.865 -3.066 -11.182 1.00 95.69 88 VAL A C 1
ATOM 706 O O . VAL A 1 88 ? 3.454 -2.299 -10.313 1.00 95.69 88 VAL A O 1
ATOM 709 N N . GLU A 1 89 ? 3.259 -4.227 -11.433 1.00 96.31 89 GLU A N 1
ATOM 710 C CA . GLU A 1 89 ? 2.072 -4.679 -10.695 1.00 96.31 89 GLU A CA 1
ATOM 711 C C . GLU A 1 89 ? 2.387 -4.905 -9.208 1.00 96.31 89 GLU A C 1
ATOM 713 O O . GLU A 1 89 ? 1.584 -4.556 -8.342 1.00 96.31 89 GLU A O 1
ATOM 718 N N . GLY A 1 90 ? 3.574 -5.434 -8.893 1.00 96.44 90 GLY A N 1
ATOM 719 C CA . GLY A 1 90 ? 4.046 -5.606 -7.521 1.00 96.44 90 GLY A CA 1
ATOM 720 C C . GLY A 1 90 ? 4.087 -4.285 -6.747 1.00 96.44 90 GLY A C 1
ATOM 721 O O . GLY A 1 90 ? 3.532 -4.198 -5.649 1.00 96.44 90 GLY A O 1
ATOM 722 N N . TYR A 1 91 ? 4.680 -3.238 -7.325 1.00 95.19 91 TYR A N 1
ATOM 723 C CA . TYR A 1 91 ? 4.693 -1.905 -6.720 1.00 95.19 91 TYR A CA 1
ATOM 724 C C . TYR A 1 91 ? 3.298 -1.290 -6.623 1.00 95.19 91 TYR A C 1
ATOM 726 O O . TYR A 1 91 ? 2.967 -0.735 -5.575 1.00 95.19 91 TYR A O 1
ATOM 734 N N . ALA A 1 92 ? 2.458 -1.432 -7.652 1.00 95.88 92 ALA A N 1
ATOM 735 C CA . ALA A 1 92 ? 1.088 -0.926 -7.614 1.00 95.88 92 ALA A CA 1
ATOM 736 C C . ALA A 1 92 ? 0.287 -1.569 -6.469 1.00 95.88 92 ALA A C 1
ATOM 738 O O . ALA A 1 92 ? -0.297 -0.862 -5.651 1.00 95.88 92 ALA A O 1
ATOM 739 N N . LEU A 1 93 ? 0.332 -2.900 -6.334 1.00 96.75 93 LEU A N 1
ATOM 740 C CA . LEU A 1 93 ? -0.304 -3.632 -5.231 1.00 96.75 93 LEU A CA 1
ATOM 741 C C . LEU A 1 93 ? 0.241 -3.211 -3.861 1.00 96.75 93 LEU A C 1
ATOM 743 O O . LEU A 1 93 ? -0.526 -3.078 -2.902 1.00 96.75 93 LEU A O 1
ATOM 747 N N . TRP A 1 94 ? 1.555 -2.996 -3.760 1.00 95.94 94 TRP A N 1
ATOM 748 C CA . TRP A 1 94 ? 2.177 -2.520 -2.529 1.00 95.94 94 TRP A CA 1
ATOM 749 C C . TRP A 1 94 ? 1.658 -1.128 -2.148 1.00 95.94 94 TRP A C 1
ATOM 751 O O . TRP A 1 94 ? 1.185 -0.967 -1.018 1.00 95.94 94 TRP A O 1
ATOM 761 N N . MET A 1 95 ? 1.660 -0.171 -3.087 1.00 94.81 95 MET A N 1
ATOM 762 C CA . MET A 1 95 ? 1.153 1.194 -2.886 1.00 94.81 95 MET A CA 1
ATOM 763 C C . MET A 1 95 ? -0.322 1.184 -2.497 1.00 94.81 95 MET A C 1
ATOM 765 O O . MET A 1 95 ? -0.711 1.849 -1.538 1.00 94.81 95 MET A O 1
ATOM 769 N N . THR A 1 96 ? -1.140 0.378 -3.177 1.00 95.81 96 THR A N 1
ATOM 770 C CA . THR A 1 96 ? -2.556 0.215 -2.841 1.00 95.81 96 THR A CA 1
ATOM 771 C C . THR A 1 96 ? -2.732 -0.321 -1.418 1.00 95.81 96 THR A C 1
ATOM 773 O O . THR A 1 96 ? -3.578 0.181 -0.677 1.00 95.81 96 THR A O 1
ATOM 776 N N . SER A 1 97 ? -1.911 -1.290 -0.989 1.00 96.25 97 SER A N 1
ATOM 777 C CA . SER A 1 97 ? -1.958 -1.780 0.395 1.00 96.25 97 SER A CA 1
ATOM 778 C C . SER A 1 97 ? -1.536 -0.722 1.414 1.00 96.25 97 SER A C 1
ATOM 780 O O . SER A 1 97 ? -2.178 -0.590 2.454 1.00 96.25 97 SER A O 1
ATOM 782 N N . ALA A 1 98 ? -0.482 0.045 1.112 1.00 94.19 98 ALA A N 1
ATOM 783 C CA . ALA A 1 98 ? 0.036 1.084 1.990 1.00 94.19 98 ALA A CA 1
ATOM 784 C C . ALA A 1 98 ? -0.992 2.206 2.155 1.00 94.19 98 ALA A C 1
ATOM 786 O O . ALA A 1 98 ? -1.300 2.583 3.280 1.00 94.19 98 ALA A O 1
ATOM 787 N N . TRP A 1 99 ? -1.595 2.670 1.058 1.00 95.00 99 TRP A N 1
ATOM 788 C CA . TRP A 1 99 ? -2.685 3.644 1.083 1.00 95.00 99 TRP A CA 1
ATOM 789 C C . TRP A 1 99 ? -3.863 3.141 1.929 1.00 95.00 99 TRP A C 1
ATOM 791 O O . TRP A 1 99 ? -4.330 3.849 2.821 1.00 95.00 99 TRP A O 1
ATOM 801 N N . LEU A 1 100 ? -4.303 1.896 1.720 1.00 95.06 100 LEU A N 1
ATOM 802 C CA . LEU A 1 100 ? -5.458 1.348 2.429 1.00 95.06 100 LEU A CA 1
ATOM 803 C C . LEU A 1 100 ? -5.207 1.177 3.938 1.00 95.06 100 LEU A C 1
ATOM 805 O O . LEU A 1 100 ? -6.055 1.565 4.745 1.00 95.06 100 LEU A O 1
ATOM 809 N N . GLU A 1 101 ? -4.058 0.618 4.335 1.00 94.75 101 GLU A N 1
ATOM 810 C CA . GLU A 1 101 ? -3.716 0.443 5.753 1.00 94.75 101 GLU A CA 1
ATOM 811 C C . GLU A 1 101 ? -3.494 1.788 6.450 1.00 94.75 101 GLU A C 1
ATOM 813 O O . GLU A 1 101 ? -4.053 2.021 7.523 1.00 94.75 101 GLU A O 1
ATOM 818 N N . ASN A 1 102 ? -2.720 2.687 5.841 1.00 92.19 102 ASN A N 1
ATOM 819 C CA . ASN A 1 102 ? -2.423 3.989 6.432 1.00 92.19 102 ASN A CA 1
ATOM 820 C C . ASN A 1 102 ? -3.690 4.847 6.570 1.00 92.19 102 ASN A C 1
ATOM 822 O O . ASN A 1 102 ? -3.882 5.488 7.602 1.00 92.19 102 ASN A O 1
ATOM 826 N N . GLY A 1 103 ? -4.605 4.789 5.595 1.00 92.06 103 GLY A N 1
ATOM 827 C CA . GLY A 1 103 ? -5.909 5.449 5.681 1.00 92.06 103 GLY A CA 1
ATOM 828 C C . GLY A 1 103 ? -6.793 4.873 6.794 1.00 92.06 103 GLY A C 1
ATOM 829 O O . GLY A 1 103 ? -7.461 5.622 7.512 1.00 92.06 103 GLY A O 1
ATOM 830 N N . ALA A 1 104 ? -6.764 3.552 7.002 1.00 92.31 104 ALA A N 1
ATOM 831 C CA . ALA A 1 104 ? -7.477 2.901 8.103 1.00 92.31 104 ALA A CA 1
ATOM 832 C C . ALA A 1 104 ? -6.897 3.256 9.485 1.00 92.31 104 ALA A C 1
ATOM 834 O O . ALA A 1 104 ? -7.640 3.286 10.463 1.00 92.31 104 ALA A O 1
ATOM 835 N N . ARG A 1 105 ? -5.597 3.572 9.550 1.00 91.31 105 ARG A N 1
ATOM 836 C CA . ARG A 1 105 ? -4.860 3.987 10.757 1.00 91.31 105 ARG A CA 1
ATOM 837 C C . ARG A 1 105 ? -4.640 5.504 10.845 1.00 91.31 105 ARG A C 1
ATOM 839 O O . ARG A 1 105 ? -3.747 5.958 11.555 1.00 91.31 105 ARG A O 1
ATOM 846 N N . SER A 1 106 ? -5.447 6.298 10.144 1.00 86.56 106 SER A N 1
ATOM 847 C CA . SER A 1 106 ? -5.290 7.759 10.020 1.00 86.56 106 SER A CA 1
ATOM 848 C C . SER A 1 106 ? -5.427 8.549 11.330 1.00 86.56 106 SER A C 1
ATOM 850 O O . SER A 1 106 ? -5.089 9.728 11.368 1.00 86.56 106 SER A O 1
ATOM 852 N N . SER A 1 107 ? -5.860 7.920 12.425 1.00 83.69 107 SER A N 1
ATOM 853 C CA . SER A 1 107 ? -5.764 8.503 13.769 1.00 83.69 107 SER A CA 1
ATOM 854 C C . SER A 1 107 ? -4.313 8.701 14.230 1.00 83.69 107 SER A C 1
ATOM 856 O O . SER A 1 107 ? -4.053 9.569 15.062 1.00 83.69 107 SER A O 1
ATOM 858 N N . ASN A 1 108 ? -3.359 7.934 13.690 1.00 88.94 108 ASN A N 1
ATOM 859 C CA . ASN A 1 108 ? -1.935 8.140 13.917 1.00 88.94 108 ASN A CA 1
ATOM 860 C C . ASN A 1 108 ? -1.381 9.173 12.908 1.00 88.94 108 ASN A C 1
ATOM 862 O O . ASN A 1 108 ? -1.483 8.943 11.699 1.00 88.94 108 ASN A O 1
ATOM 866 N N . PRO A 1 109 ? -0.729 10.267 13.358 1.00 87.06 109 PRO A N 1
ATOM 867 C CA . PRO A 1 109 ? -0.244 11.328 12.469 1.00 87.06 109 PRO A CA 1
ATOM 868 C C . PRO A 1 109 ? 0.706 10.861 11.359 1.00 87.06 109 PRO A C 1
ATOM 870 O O . PRO A 1 109 ? 0.664 11.397 10.253 1.00 87.06 109 PRO A O 1
ATOM 873 N N . LYS A 1 110 ? 1.546 9.851 11.623 1.00 88.75 110 LYS A N 1
ATOM 874 C CA . LYS A 1 110 ? 2.487 9.312 10.629 1.00 88.75 110 LYS A CA 1
ATOM 875 C C . LYS A 1 110 ? 1.757 8.533 9.543 1.00 88.75 110 LYS A C 1
ATOM 877 O O . LYS A 1 110 ? 2.016 8.732 8.360 1.00 88.75 110 LYS A O 1
ATOM 882 N N . CYS A 1 111 ? 0.805 7.693 9.949 1.00 88.25 111 CYS A N 1
ATOM 883 C CA . CYS A 1 111 ? -0.061 6.965 9.022 1.00 88.25 111 CYS A CA 1
ATOM 884 C C . CYS A 1 111 ? -0.884 7.940 8.176 1.00 88.25 111 CYS A C 1
ATOM 886 O O . CYS A 1 111 ? -0.938 7.797 6.959 1.00 88.25 111 CYS A O 1
ATOM 888 N N . TYR A 1 112 ? -1.450 8.980 8.791 1.00 88.38 112 TYR A N 1
ATOM 889 C CA . TYR A 1 112 ? -2.172 10.017 8.061 1.00 88.38 112 TYR A CA 1
ATOM 890 C C . TYR A 1 112 ? -1.298 10.723 7.019 1.00 88.38 112 TYR A C 1
ATOM 892 O O . TYR A 1 112 ? -1.731 10.871 5.879 1.00 88.38 112 TYR A O 1
ATOM 900 N N . ARG A 1 113 ? -0.067 11.112 7.382 1.00 92.06 113 ARG A N 1
ATOM 901 C CA . ARG A 1 113 ? 0.884 11.734 6.450 1.00 92.06 113 ARG A CA 1
ATOM 902 C C . ARG A 1 113 ? 1.156 10.828 5.250 1.00 92.06 113 ARG A C 1
ATOM 904 O O . ARG A 1 113 ? 0.904 11.247 4.135 1.00 92.06 113 ARG A O 1
ATOM 911 N N . MET A 1 114 ? 1.556 9.575 5.473 1.00 89.75 114 MET A N 1
ATOM 912 C CA . MET A 1 114 ? 1.833 8.625 4.383 1.00 89.75 114 MET A CA 1
ATOM 913 C C . MET A 1 114 ? 0.610 8.349 3.501 1.00 89.75 114 MET A C 1
ATOM 915 O O . MET A 1 114 ? 0.728 8.222 2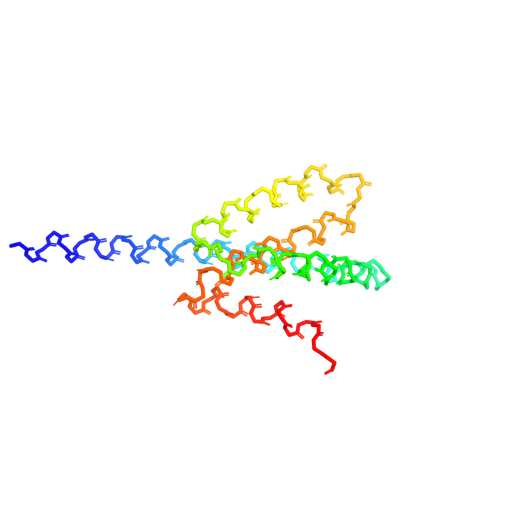.284 1.00 89.75 114 MET A O 1
ATOM 919 N N . TRP A 1 115 ? -0.575 8.229 4.112 1.00 89.88 115 TRP A N 1
ATOM 920 C CA . TRP A 1 115 ? -1.825 8.083 3.369 1.00 89.88 115 TRP A CA 1
ATOM 921 C C . TRP A 1 115 ? -2.053 9.282 2.455 1.00 89.88 115 TRP A C 1
ATOM 923 O O . TRP A 1 115 ? -2.333 9.099 1.274 1.00 89.88 115 TRP A O 1
ATOM 933 N N . LYS A 1 116 ? -1.886 10.486 3.004 1.00 88.94 116 LYS A N 1
ATOM 934 C CA . LYS A 1 116 ? -2.048 11.742 2.287 1.00 88.94 116 LYS A CA 1
ATOM 935 C C . LYS A 1 116 ? -1.006 11.906 1.182 1.00 88.94 116 LYS A C 1
ATOM 937 O O . LYS A 1 116 ? -1.393 12.239 0.073 1.00 88.94 116 LYS A O 1
ATOM 942 N N . ASP A 1 117 ? 0.259 11.579 1.437 1.00 87.75 117 ASP A N 1
ATOM 943 C CA . ASP A 1 117 ? 1.324 11.612 0.431 1.00 87.75 117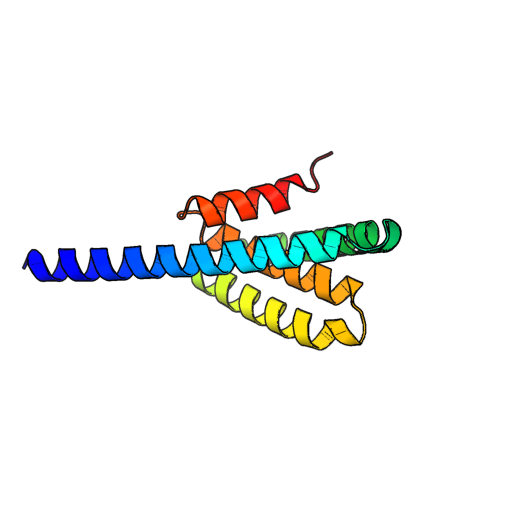 ASP A CA 1
ATOM 944 C C . ASP A 1 117 ? 0.936 10.742 -0.778 1.00 87.75 117 ASP A C 1
ATOM 946 O O . ASP A 1 117 ? 0.991 11.199 -1.916 1.00 87.75 117 ASP A O 1
ATOM 950 N N . LEU A 1 118 ? 0.439 9.519 -0.549 1.00 85.94 118 LEU A N 1
ATOM 951 C CA . LEU A 1 118 ? -0.057 8.633 -1.614 1.00 85.94 118 LEU A CA 1
ATOM 952 C C . LEU A 1 118 ? -1.334 9.144 -2.296 1.00 85.94 118 LEU A C 1
ATOM 954 O O . LEU A 1 118 ? -1.546 8.882 -3.479 1.00 85.94 118 LEU A O 1
ATOM 958 N N . ASP A 1 119 ? -2.202 9.833 -1.558 1.00 83.56 119 ASP A N 1
ATOM 959 C CA . ASP A 1 119 ? -3.426 10.429 -2.092 1.00 83.56 119 ASP A CA 1
ATOM 960 C C . ASP A 1 119 ? -3.120 11.641 -2.991 1.00 83.56 119 ASP A C 1
ATOM 962 O O . ASP A 1 119 ? -3.767 11.829 -4.020 1.00 83.56 119 ASP A O 1
ATOM 966 N N . GLU A 1 120 ? -2.092 12.414 -2.634 1.00 80.56 120 GLU A N 1
ATOM 967 C CA . GLU A 1 120 ? -1.644 13.630 -3.319 1.00 80.56 120 GLU A CA 1
ATOM 968 C C . GLU A 1 120 ? -0.632 13.362 -4.438 1.00 80.56 120 GLU A C 1
ATOM 970 O O . GLU A 1 120 ? -0.557 14.162 -5.366 1.00 80.56 120 GLU A O 1
ATOM 975 N N . THR A 1 121 ? 0.056 12.208 -4.442 1.00 66.25 121 THR A N 1
ATOM 976 C CA . THR A 1 121 ? 0.954 11.762 -5.539 1.00 66.25 121 THR A CA 1
ATOM 977 C C . THR A 1 121 ? 0.235 11.706 -6.908 1.00 66.25 121 THR A C 1
ATOM 979 O O . THR A 1 121 ? 0.864 11.528 -7.949 1.00 66.25 121 THR A O 1
ATOM 982 N N . VAL A 1 122 ? -1.092 11.866 -6.920 1.00 55.59 122 VAL A N 1
ATOM 983 C CA . VAL A 1 122 ? -1.989 11.723 -8.071 1.00 55.59 122 VAL A CA 1
ATOM 984 C C . VAL A 1 122 ? -3.048 12.829 -8.196 1.00 55.59 122 VAL A C 1
ATOM 986 O O . VAL A 1 122 ? -3.972 12.692 -8.999 1.00 55.59 122 VAL A O 1
ATOM 989 N N . SER A 1 123 ? -2.933 13.933 -7.449 1.00 39.19 123 SER A N 1
ATOM 990 C CA . SER A 1 123 ? -3.749 15.125 -7.737 1.00 39.19 123 SER A CA 1
ATOM 991 C C . SER A 1 123 ? -3.106 15.946 -8.871 1.00 39.19 123 SER A C 1
ATOM 993 O O . SER A 1 123 ? -1.890 16.134 -8.826 1.00 39.19 123 SER A O 1
ATOM 995 N N . PRO A 1 124 ? -3.876 16.385 -9.892 1.00 42.09 124 PRO A N 1
ATOM 996 C CA . PRO A 1 124 ? -3.377 17.214 -10.995 1.00 42.09 124 PRO A CA 1
ATOM 997 C C . PRO A 1 124 ? -2.689 18.506 -10.546 1.00 42.09 124 PRO A C 1
ATOM 999 O O . PRO A 1 124 ? -3.149 19.099 -9.542 1.00 42.09 124 PRO A O 1
#